Protein AF-A0A1C3XHM2-F1 (afdb_monomer)

Foldseek 3Di:
DPPDDDLEDPVNVVVLVVVLVVLVFPDWDADPNGDIDRDRDDPVVVVVVVVVVVVVVVVPD

Solvent-accessible surface area (backbone atoms only — not comparable to full-atom values): 3842 Å² total; per-residue (Å²): 130,90,84,72,77,72,72,64,51,74,68,53,52,56,51,51,53,53,51,22,63,76,52,50,25,87,53,76,49,74,49,100,86,40,51,79,48,68,54,59,52,61,73,71,59,61,56,50,58,53,49,56,55,54,54,61,59,65,70,74,116

Radius of gyration: 17.54 Å; Cα contacts (8 Å, |Δi|>4): 41; chains: 1; bounding box: 36×31×52 Å

Sequence (61 aa):
MSRTPARVTQADVARAIRAAQQCNAGQVRITKDGDILIDPAPQKQREQDKKDIAERRRIVL

Organism: NCBI:txid108015

Nearest PDB structures (foldseek):
  1myn-assembly1_A  TM=5.732E-01  e=5.786E+00  Drosophila melanogaster
  1hsj-assembly1_B  TM=3.817E-01  e=5.786E+00  Escherichia coli
  2zwk-assembly1_B  TM=3.370E-01  e=4.696E+00  Escherichia coli O157:H7 str. EDL933

pLDDT: mean 82.9, std 14.06, range [48.47, 97.5]

Structure (mmCIF, N/CA/C/O backbone):
data_AF-A0A1C3XHM2-F1
#
_entry.id   AF-A0A1C3XHM2-F1
#
loop_
_atom_site.group_PDB
_atom_site.id
_atom_site.type_symbol
_atom_site.label_atom_id
_atom_site.label_alt_id
_atom_site.label_comp_id
_atom_site.label_asym_id
_atom_site.label_entity_id
_atom_site.label_seq_id
_atom_site.pdbx_PDB_ins_code
_atom_site.Cartn_x
_atom_site.Cartn_y
_atom_site.Cartn_z
_atom_site.occupancy
_atom_site.B_iso_or_equiv
_atom_site.auth_seq_id
_atom_site.auth_comp_id
_atom_site.auth_asym_id
_atom_site.auth_atom_id
_atom_site.pdbx_PDB_model_num
ATOM 1 N N . MET A 1 1 ? 22.527 -4.794 -19.064 1.00 55.44 1 MET A N 1
ATOM 2 C CA . MET A 1 1 ? 21.616 -4.517 -17.930 1.00 55.44 1 MET A CA 1
ATOM 3 C C . MET A 1 1 ? 20.236 -5.044 -18.276 1.00 55.44 1 MET A C 1
ATOM 5 O O . MET A 1 1 ? 19.716 -4.670 -19.321 1.00 55.44 1 MET A O 1
ATOM 9 N N . SER A 1 2 ? 19.666 -5.916 -17.443 1.00 67.06 2 SER A N 1
ATOM 10 C CA . SER A 1 2 ? 18.263 -6.324 -17.583 1.00 67.06 2 SER A CA 1
ATOM 11 C C . SER A 1 2 ? 17.371 -5.103 -17.332 1.00 67.06 2 SER A C 1
ATOM 13 O O . SER A 1 2 ? 17.408 -4.531 -16.248 1.00 67.06 2 SER A O 1
ATOM 15 N N . ARG A 1 3 ? 16.620 -4.660 -18.348 1.00 78.38 3 ARG A N 1
ATOM 16 C CA . ARG A 1 3 ? 15.675 -3.529 -18.270 1.00 78.38 3 ARG A CA 1
ATOM 17 C C . ARG A 1 3 ? 14.278 -4.016 -17.890 1.00 78.38 3 ARG A C 1
ATOM 19 O O . ARG A 1 3 ? 13.305 -3.701 -18.567 1.00 78.38 3 ARG A O 1
ATOM 26 N N . THR A 1 4 ? 14.178 -4.831 -16.845 1.00 86.31 4 THR A N 1
ATOM 27 C CA . THR A 1 4 ? 12.858 -5.262 -16.378 1.00 86.31 4 THR A CA 1
ATOM 28 C C . THR A 1 4 ? 12.226 -4.101 -15.611 1.00 86.31 4 THR A C 1
ATOM 30 O O . THR A 1 4 ? 12.830 -3.650 -14.633 1.00 86.31 4 THR A O 1
ATOM 33 N N . PRO A 1 5 ? 11.069 -3.571 -16.044 1.00 87.94 5 PRO A N 1
ATOM 34 C CA . PRO A 1 5 ? 10.401 -2.507 -15.310 1.00 87.94 5 PRO A CA 1
ATOM 35 C C . PRO A 1 5 ? 10.027 -2.995 -13.909 1.00 87.94 5 PRO A C 1
ATOM 37 O O . PRO A 1 5 ? 9.660 -4.156 -13.712 1.00 87.94 5 PRO A O 1
ATOM 40 N N . ALA A 1 6 ? 10.125 -2.100 -12.927 1.00 90.25 6 ALA A N 1
ATOM 41 C CA . ALA A 1 6 ? 9.654 -2.397 -11.585 1.00 90.25 6 ALA A CA 1
ATOM 42 C C . ALA A 1 6 ? 8.135 -2.615 -11.618 1.00 90.25 6 ALA A C 1
ATOM 44 O O . ALA A 1 6 ? 7.412 -1.821 -12.216 1.00 90.25 6 ALA A O 1
ATOM 45 N N . ARG A 1 7 ? 7.652 -3.673 -10.955 1.00 93.81 7 ARG A N 1
ATOM 46 C CA . ARG A 1 7 ? 6.207 -3.936 -10.819 1.00 93.81 7 ARG A CA 1
ATOM 47 C C . ARG A 1 7 ? 5.492 -2.857 -10.007 1.00 93.81 7 ARG A C 1
ATOM 49 O O . ARG A 1 7 ? 4.312 -2.621 -10.214 1.00 93.81 7 ARG A O 1
ATOM 56 N N . VAL A 1 8 ? 6.222 -2.215 -9.095 1.00 95.62 8 VAL A N 1
ATOM 57 C CA . VAL A 1 8 ? 5.742 -1.127 -8.243 1.00 95.62 8 VAL A CA 1
ATOM 58 C C . VAL A 1 8 ? 6.808 -0.045 -8.199 1.00 95.62 8 VAL A C 1
ATOM 60 O O . VAL A 1 8 ? 7.988 -0.330 -7.983 1.00 95.62 8 VAL A O 1
ATOM 63 N N . THR A 1 9 ? 6.399 1.200 -8.411 1.00 95.50 9 THR A N 1
ATOM 64 C CA . THR A 1 9 ? 7.289 2.363 -8.389 1.00 95.50 9 THR A CA 1
ATOM 65 C C . THR A 1 9 ? 7.232 3.091 -7.047 1.00 95.50 9 THR A C 1
ATOM 67 O O . THR A 1 9 ? 6.301 2.927 -6.258 1.00 95.50 9 THR A O 1
ATOM 70 N N . GLN A 1 10 ? 8.195 3.982 -6.798 1.00 95.06 10 GLN A N 1
ATOM 71 C CA . GLN A 1 10 ? 8.155 4.874 -5.631 1.00 95.06 10 GLN A CA 1
ATOM 72 C C . GLN A 1 10 ? 6.889 5.750 -5.606 1.00 95.06 10 GLN A C 1
ATOM 74 O O . GLN A 1 10 ? 6.358 6.039 -4.535 1.00 95.06 10 GLN A O 1
ATOM 79 N N . ALA A 1 11 ? 6.375 6.142 -6.778 1.00 96.88 11 ALA A N 1
ATOM 80 C CA . ALA A 1 11 ? 5.148 6.927 -6.879 1.00 96.88 11 ALA A CA 1
ATOM 81 C C . ALA A 1 11 ? 3.914 6.120 -6.442 1.00 96.88 11 ALA A C 1
ATOM 83 O O . ALA A 1 11 ? 3.020 6.666 -5.794 1.00 96.88 11 ALA A O 1
ATOM 84 N N . ASP A 1 12 ? 3.884 4.821 -6.746 1.00 96.62 12 ASP A N 1
ATOM 85 C CA . ASP A 1 12 ? 2.820 3.916 -6.302 1.00 96.62 12 ASP A CA 1
ATOM 86 C C . ASP A 1 12 ? 2.836 3.747 -4.784 1.00 96.62 12 ASP A C 1
ATOM 88 O O . ASP A 1 12 ? 1.799 3.891 -4.139 1.00 96.62 12 ASP A O 1
ATOM 92 N N . VAL A 1 13 ?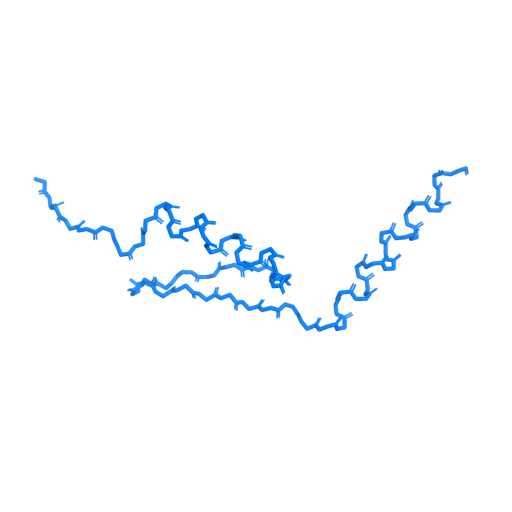 4.024 3.558 -4.200 1.00 95.69 13 VAL A N 1
ATOM 93 C CA . VAL A 1 13 ? 4.201 3.489 -2.740 1.00 95.69 13 VAL A CA 1
ATOM 94 C C . VAL A 1 13 ? 3.717 4.778 -2.071 1.00 95.69 13 VAL A C 1
ATOM 96 O O . VAL A 1 13 ? 2.957 4.730 -1.104 1.00 95.69 13 VAL A O 1
ATOM 99 N N . ALA A 1 14 ? 4.092 5.942 -2.606 1.00 97.50 14 ALA A N 1
ATOM 100 C CA . ALA A 1 14 ? 3.664 7.228 -2.063 1.00 97.50 14 ALA A CA 1
ATOM 101 C C . ALA A 1 14 ? 2.136 7.405 -2.114 1.00 97.50 14 ALA A C 1
ATOM 103 O O . ALA A 1 14 ? 1.539 7.900 -1.154 1.00 97.50 14 ALA A O 1
ATOM 104 N N . ARG A 1 15 ? 1.485 6.980 -3.206 1.00 97.12 15 ARG A N 1
ATOM 105 C CA . ARG A 1 15 ? 0.017 6.981 -3.316 1.00 97.12 15 ARG A CA 1
ATOM 106 C C . ARG A 1 15 ? -0.631 6.026 -2.316 1.00 97.12 15 ARG A C 1
ATOM 108 O O . ARG A 1 15 ? -1.591 6.418 -1.656 1.00 97.12 15 ARG A O 1
ATOM 115 N N . ALA A 1 16 ? -0.089 4.821 -2.165 1.00 96.56 16 ALA A N 1
ATOM 116 C CA . ALA A 1 16 ? -0.607 3.812 -1.249 1.00 96.56 16 ALA A CA 1
ATOM 117 C C . ALA A 1 16 ? -0.570 4.278 0.212 1.00 96.56 16 ALA A C 1
ATOM 119 O O . ALA A 1 16 ? -1.557 4.138 0.929 1.00 96.56 16 ALA A O 1
ATOM 120 N N . ILE A 1 17 ? 0.534 4.900 0.637 1.00 95.44 17 ILE A N 1
ATOM 121 C CA . ILE A 1 17 ? 0.676 5.450 1.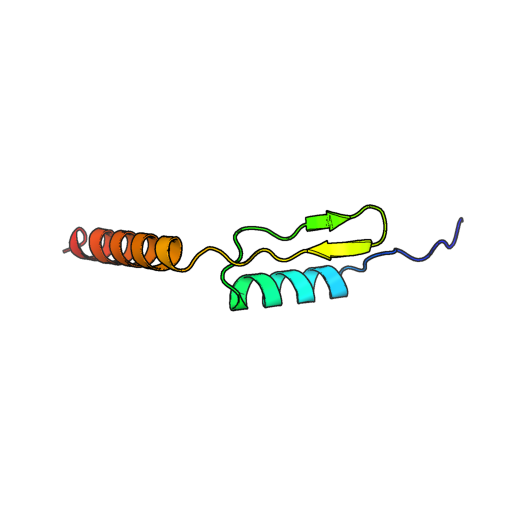992 1.00 95.44 17 ILE A CA 1
ATOM 122 C C . ILE A 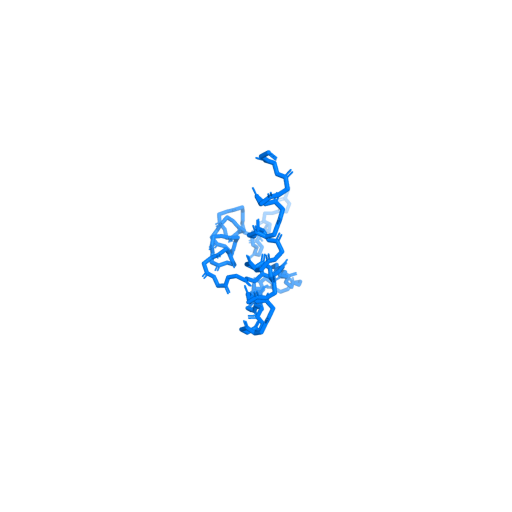1 17 ? -0.372 6.538 2.253 1.00 95.44 17 ILE A C 1
ATOM 124 O O . ILE A 1 17 ? -1.011 6.535 3.304 1.00 95.44 17 ILE A O 1
ATOM 128 N N . ARG A 1 18 ? -0.599 7.445 1.295 1.00 96.38 18 ARG A N 1
ATOM 129 C CA . ARG A 1 18 ? -1.624 8.494 1.436 1.00 96.38 18 ARG A CA 1
ATOM 130 C C . ARG A 1 18 ? -3.026 7.900 1.553 1.00 96.38 18 ARG A C 1
ATOM 132 O O . ARG A 1 18 ? -3.790 8.312 2.421 1.00 96.38 18 ARG A O 1
ATOM 139 N N . ALA A 1 19 ? -3.348 6.914 0.719 1.00 94.88 19 ALA A N 1
ATOM 140 C CA . ALA A 1 19 ? -4.625 6.213 0.795 1.00 94.88 19 ALA A CA 1
ATOM 141 C C . ALA A 1 19 ? -4.789 5.484 2.142 1.00 94.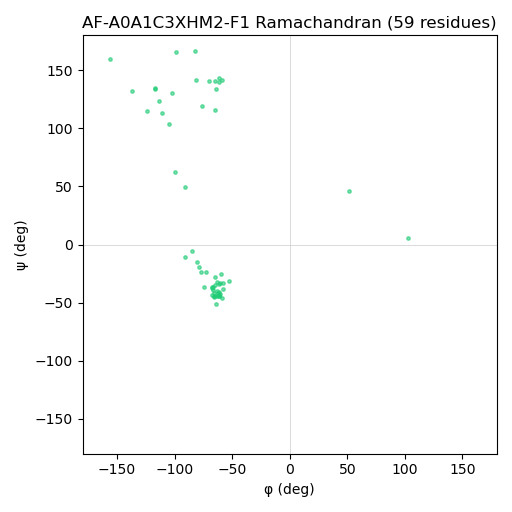88 19 ALA A C 1
ATOM 143 O O . ALA A 1 19 ? -5.835 5.584 2.777 1.00 94.88 19 ALA A O 1
ATOM 144 N N . ALA A 1 20 ? -3.737 4.829 2.640 1.00 94.62 20 ALA A N 1
ATOM 145 C CA . ALA A 1 20 ? -3.743 4.173 3.945 1.00 94.62 20 ALA A CA 1
ATOM 146 C C . ALA A 1 20 ? -3.999 5.157 5.097 1.00 94.62 20 ALA A C 1
ATOM 148 O O . ALA A 1 20 ? -4.817 4.872 5.971 1.00 94.62 20 ALA A O 1
ATOM 149 N N . GLN A 1 21 ? -3.377 6.340 5.064 1.00 92.06 21 GLN A N 1
ATOM 150 C CA . GLN A 1 21 ? -3.627 7.410 6.036 1.00 92.06 21 GLN A CA 1
ATOM 151 C C . GLN A 1 21 ? -5.087 7.881 6.005 1.00 92.06 21 GLN A C 1
ATOM 153 O O . GLN A 1 21 ? -5.714 8.009 7.054 1.00 92.06 21 GLN A O 1
ATOM 158 N N . GLN A 1 22 ? -5.657 8.081 4.813 1.00 91.44 22 GLN A N 1
ATOM 159 C CA . GLN A 1 22 ? -7.060 8.488 4.649 1.00 91.44 22 GLN A CA 1
ATOM 160 C C . GLN A 1 22 ? -8.043 7.412 5.136 1.00 91.44 22 GLN A C 1
ATOM 162 O O . GLN A 1 22 ? -9.085 7.723 5.715 1.00 91.44 22 GLN A O 1
ATOM 167 N N . CYS A 1 23 ? -7.692 6.139 4.960 1.00 88.69 23 CYS A N 1
ATOM 168 C CA . CYS A 1 23 ? -8.492 5.004 5.409 1.00 88.69 23 CYS A CA 1
ATOM 169 C C . CYS A 1 23 ? -8.249 4.622 6.879 1.00 88.69 23 CYS A C 1
ATOM 171 O O . CYS A 1 23 ? -8.973 3.778 7.411 1.00 88.69 23 CYS A O 1
ATOM 173 N N . ASN A 1 24 ? -7.286 5.247 7.566 1.00 87.12 24 ASN A N 1
ATOM 174 C CA . ASN A 1 24 ? -6.808 4.828 8.888 1.00 87.12 24 ASN A CA 1
ATOM 175 C C . ASN A 1 24 ? -6.424 3.337 8.910 1.00 87.12 24 ASN A C 1
ATOM 177 O O . ASN A 1 24 ? -6.863 2.577 9.776 1.00 87.12 24 ASN A O 1
ATOM 181 N N . ALA A 1 25 ? -5.682 2.903 7.896 1.00 91.56 25 ALA A N 1
ATOM 182 C CA . ALA A 1 25 ? -5.099 1.573 7.834 1.00 91.56 25 ALA A CA 1
ATOM 183 C C . ALA A 1 25 ? -3.803 1.531 8.655 1.00 91.56 25 ALA A C 1
ATOM 185 O O . ALA A 1 25 ? -3.020 2.480 8.636 1.00 91.56 25 ALA A O 1
ATOM 186 N N . GLY A 1 26 ? -3.569 0.422 9.360 1.00 86.62 26 GLY A N 1
ATOM 187 C CA . GLY A 1 26 ? -2.356 0.239 10.169 1.00 86.62 26 GLY A CA 1
ATOM 188 C C . GLY A 1 26 ? -1.119 -0.138 9.350 1.00 86.62 26 GLY A C 1
ATOM 189 O O . GLY A 1 26 ? 0.004 0.028 9.816 1.00 86.62 26 GLY A O 1
ATOM 190 N N . GLN A 1 27 ? -1.313 -0.644 8.129 1.00 89.75 27 GLN A N 1
ATOM 191 C CA . GLN A 1 27 ? -0.229 -1.081 7.255 1.00 89.75 27 GLN A CA 1
ATOM 192 C C . GLN A 1 27 ? -0.637 -1.067 5.778 1.00 89.75 27 GLN A C 1
ATOM 194 O O . GLN A 1 27 ? -1.820 -1.130 5.440 1.00 89.75 27 GLN A O 1
ATOM 199 N N . VAL A 1 28 ? 0.374 -1.041 4.909 1.00 94.75 28 VAL A N 1
ATOM 200 C CA . VAL A 1 28 ? 0.267 -1.278 3.464 1.00 94.75 28 VAL A CA 1
ATOM 201 C C . VAL A 1 28 ? 1.083 -2.523 3.140 1.00 94.75 28 VAL A C 1
ATOM 203 O O . VAL A 1 28 ? 2.221 -2.642 3.595 1.00 94.75 28 VAL A O 1
ATOM 206 N N . ARG A 1 29 ? 0.529 -3.443 2.348 1.00 96.31 29 ARG A N 1
ATOM 207 C CA . ARG A 1 29 ? 1.238 -4.646 1.885 1.00 96.31 29 ARG A CA 1
ATOM 208 C C . ARG A 1 29 ? 1.374 -4.617 0.369 1.00 96.31 29 ARG A C 1
ATOM 210 O O . ARG A 1 29 ? 0.406 -4.322 -0.323 1.00 96.31 29 ARG A O 1
ATOM 217 N N . ILE A 1 30 ? 2.567 -4.930 -0.130 1.00 95.75 30 ILE A N 1
ATOM 218 C CA . ILE A 1 30 ? 2.860 -5.031 -1.564 1.00 95.75 30 ILE A CA 1
ATOM 219 C C . ILE A 1 30 ? 3.184 -6.492 -1.875 1.00 95.75 30 ILE A C 1
ATOM 221 O O . ILE A 1 30 ? 4.068 -7.071 -1.241 1.00 95.75 30 ILE A O 1
ATOM 225 N N . THR A 1 31 ? 2.464 -7.105 -2.815 1.00 95.88 31 THR A N 1
ATOM 226 C CA . THR A 1 31 ? 2.683 -8.509 -3.197 1.00 95.88 31 THR A CA 1
ATOM 227 C C . THR A 1 31 ? 3.831 -8.650 -4.195 1.00 95.88 31 THR A C 1
ATOM 229 O O . THR A 1 31 ? 4.270 -7.688 -4.827 1.00 95.88 31 THR A O 1
ATOM 232 N N . LYS A 1 32 ? 4.302 -9.888 -4.395 1.00 92.06 32 LYS A N 1
ATOM 233 C CA . LYS A 1 32 ? 5.319 -10.219 -5.412 1.00 92.06 32 LYS A CA 1
ATOM 234 C C . LYS A 1 32 ? 4.884 -9.872 -6.845 1.00 92.06 32 LYS A C 1
ATOM 236 O O . LYS A 1 32 ? 5.741 -9.674 -7.713 1.00 92.06 32 LYS A O 1
ATOM 241 N N . ASP A 1 33 ? 3.572 -9.832 -7.071 1.00 93.44 33 ASP A N 1
ATOM 242 C CA . ASP A 1 33 ? 2.941 -9.592 -8.367 1.00 93.44 33 ASP A CA 1
ATOM 243 C C . ASP A 1 33 ? 2.662 -8.095 -8.598 1.00 93.44 33 ASP A C 1
ATOM 245 O O . ASP A 1 33 ? 2.457 -7.683 -9.735 1.00 93.44 33 ASP A O 1
ATOM 249 N N . GLY A 1 34 ? 2.802 -7.264 -7.556 1.00 93.81 34 GLY A N 1
ATOM 250 C CA . GLY A 1 34 ? 2.661 -5.808 -7.623 1.00 93.81 34 GLY A CA 1
ATOM 251 C C . GLY A 1 34 ? 1.340 -5.270 -7.076 1.00 93.81 34 GLY A C 1
ATOM 252 O O . GLY A 1 34 ? 1.110 -4.065 -7.144 1.00 93.81 34 GLY A O 1
ATOM 253 N N . ASP A 1 35 ? 0.498 -6.127 -6.496 1.00 97.06 35 ASP A N 1
ATOM 254 C CA . ASP A 1 35 ? -0.748 -5.689 -5.870 1.00 97.06 35 ASP A CA 1
ATOM 255 C C . ASP A 1 35 ? -0.462 -4.909 -4.589 1.00 97.06 35 ASP A C 1
ATOM 257 O O . ASP A 1 35 ? 0.408 -5.276 -3.793 1.00 97.06 35 ASP A O 1
ATOM 261 N N . ILE A 1 36 ? -1.243 -3.854 -4.371 1.00 96.88 36 ILE A N 1
ATOM 262 C 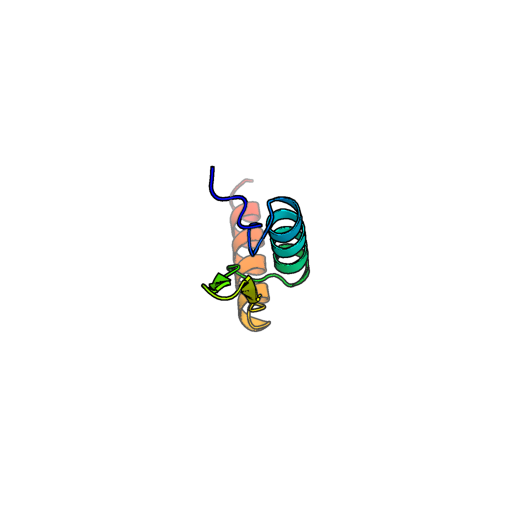CA . ILE A 1 36 ? -1.170 -2.999 -3.190 1.00 96.88 36 ILE A CA 1
ATOM 263 C C . ILE A 1 36 ? -2.430 -3.231 -2.362 1.00 96.88 36 ILE A C 1
ATOM 265 O O . ILE A 1 36 ? -3.530 -2.871 -2.779 1.00 96.88 36 ILE A O 1
ATOM 269 N N . LEU A 1 37 ? -2.264 -3.808 -1.175 1.00 96.69 37 LEU A N 1
ATOM 270 C CA . LEU A 1 37 ? -3.348 -4.048 -0.230 1.00 96.69 37 LEU A CA 1
ATOM 2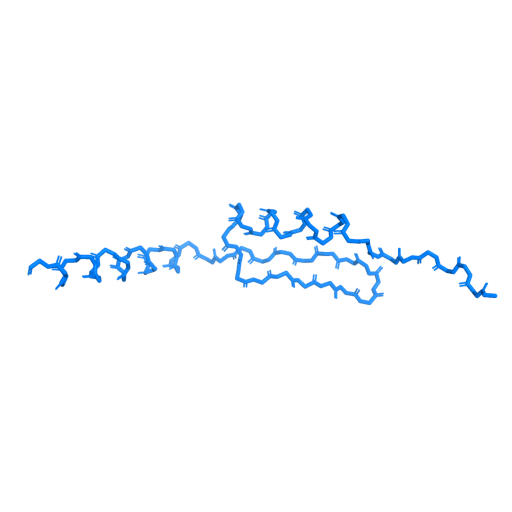71 C C . LEU A 1 37 ? -3.313 -3.000 0.883 1.00 96.69 37 LEU A C 1
ATOM 273 O O . LEU A 1 37 ? -2.274 -2.769 1.509 1.00 96.69 37 LEU A O 1
ATOM 277 N N . ILE A 1 38 ? -4.472 -2.395 1.133 1.00 94.88 38 ILE A N 1
ATOM 278 C CA . ILE A 1 38 ? -4.711 -1.430 2.205 1.00 94.88 38 ILE A CA 1
ATOM 279 C C . ILE A 1 38 ? -5.874 -1.970 3.026 1.00 94.88 38 ILE A C 1
ATOM 281 O O . ILE A 1 38 ? -6.988 -2.056 2.519 1.00 94.88 38 ILE A O 1
ATOM 285 N N . ASP A 1 39 ? -5.608 -2.311 4.285 1.00 91.38 39 ASP A N 1
ATOM 286 C CA . ASP A 1 39 ? -6.602 -2.867 5.2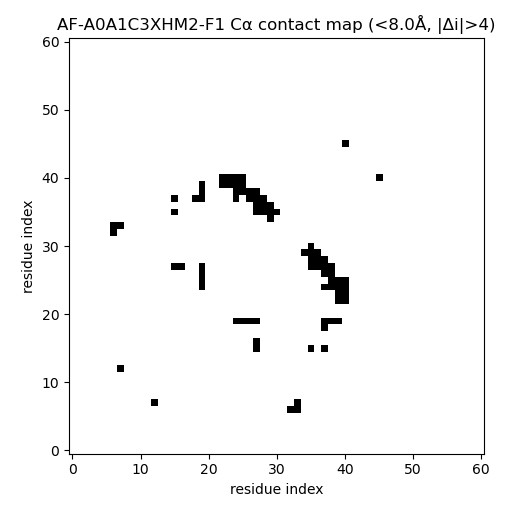04 1.00 91.38 39 ASP A CA 1
ATOM 287 C C . ASP A 1 39 ? -7.019 -1.783 6.217 1.00 91.38 39 ASP A C 1
ATOM 289 O O . ASP A 1 39 ? -6.244 -1.471 7.131 1.00 91.38 39 ASP A O 1
ATOM 293 N N . PRO A 1 40 ? -8.203 -1.155 6.074 1.00 85.88 40 PRO A N 1
ATOM 294 C CA . PRO A 1 40 ? -8.672 -0.146 7.019 1.00 85.88 40 PRO A CA 1
ATOM 295 C C . PRO A 1 40 ? -8.838 -0.738 8.421 1.00 85.88 40 PRO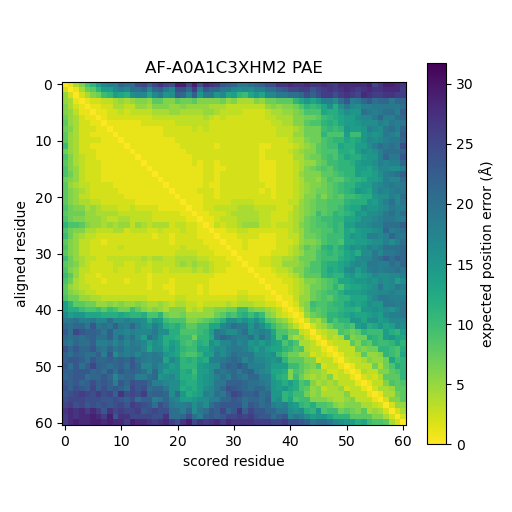 A C 1
ATOM 297 O O . PRO A 1 40 ? -9.355 -1.846 8.574 1.00 85.88 40 PRO A O 1
ATOM 300 N N . ALA A 1 41 ? -8.454 0.009 9.459 1.00 78.25 41 ALA A N 1
ATOM 301 C CA . ALA A 1 41 ? -8.713 -0.431 10.825 1.00 78.25 41 ALA A CA 1
ATOM 302 C C . ALA A 1 41 ? -10.230 -0.481 11.099 1.00 78.25 41 ALA A C 1
ATOM 304 O O . ALA A 1 41 ? -10.961 0.430 10.682 1.00 78.25 41 ALA A O 1
ATOM 305 N N . PRO A 1 42 ? -10.721 -1.496 11.834 1.00 73.94 42 PRO A N 1
ATOM 306 C CA . PRO A 1 42 ? -12.118 -1.551 12.243 1.00 73.94 42 PRO A CA 1
ATOM 307 C C . PRO A 1 42 ? -12.476 -0.317 13.084 1.00 73.94 42 PRO A C 1
ATOM 309 O O . PRO A 1 42 ? -11.687 0.140 13.912 1.00 73.94 42 PRO A O 1
ATOM 312 N N . GLN A 1 43 ? -13.689 0.220 12.898 1.00 64.88 43 GLN A N 1
ATOM 313 C CA . GLN A 1 43 ? -14.132 1.480 13.519 1.00 64.88 43 GLN A CA 1
ATOM 314 C C . GLN A 1 43 ? -13.947 1.524 15.047 1.00 64.88 43 GLN A C 1
ATOM 316 O O . GLN A 1 43 ? -13.638 2.585 15.582 1.00 64.88 43 GLN A O 1
ATOM 321 N N . LYS A 1 44 ? -14.052 0.381 15.741 1.00 63.00 44 LYS A N 1
ATOM 322 C CA . LYS A 1 44 ? -13.855 0.287 17.199 1.00 63.00 44 LYS A CA 1
ATOM 323 C C . LYS A 1 44 ? -12.443 0.682 17.651 1.00 63.00 44 LYS A C 1
ATOM 325 O O . LYS A 1 44 ? -12.298 1.294 18.701 1.00 63.00 44 LYS A O 1
ATOM 330 N N . GLN A 1 45 ? -11.415 0.404 16.846 1.00 60.00 45 GLN A N 1
ATOM 331 C CA . GLN A 1 45 ? -10.031 0.765 17.175 1.00 60.00 45 GLN A CA 1
ATOM 332 C C . GLN A 1 45 ? -9.839 2.293 17.181 1.00 60.00 45 GLN A C 1
ATOM 334 O O . GLN A 1 45 ? -9.178 2.835 18.062 1.00 60.00 45 GLN A O 1
ATOM 339 N N . ARG A 1 46 ? -10.513 3.006 16.260 1.00 59.81 46 ARG A N 1
ATOM 340 C CA . ARG A 1 46 ? -10.452 4.478 16.159 1.00 59.81 46 ARG A CA 1
ATOM 341 C C . ARG A 1 46 ? -10.995 5.190 17.398 1.00 59.81 46 ARG A C 1
ATOM 343 O O . ARG A 1 46 ? -10.561 6.301 17.696 1.00 59.81 46 ARG A O 1
ATOM 350 N N . GLU A 1 47 ? -11.987 4.615 18.074 1.00 61.34 47 GLU A N 1
ATOM 351 C CA . GLU A 1 47 ? -12.557 5.212 19.287 1.00 61.34 47 GLU A CA 1
ATOM 352 C C . GLU A 1 47 ? -11.622 5.066 20.488 1.00 61.34 47 GLU A C 1
ATOM 354 O O . GLU A 1 47 ? -11.527 5.995 21.291 1.00 61.34 47 GLU A O 1
ATOM 359 N N . GLN A 1 48 ? -10.912 3.939 20.583 1.00 65.69 48 GLN A N 1
ATOM 360 C CA . GLN A 1 48 ? -9.916 3.692 21.624 1.00 65.69 48 GLN A CA 1
ATOM 361 C C . GLN A 1 48 ? -8.740 4.674 21.500 1.00 65.69 48 GLN A C 1
ATOM 363 O O . GLN A 1 48 ? -8.470 5.415 22.441 1.00 65.69 48 GLN A O 1
ATOM 368 N N . ASP A 1 49 ? -8.150 4.801 20.305 1.00 65.38 49 ASP A N 1
ATOM 369 C CA . ASP A 1 49 ? -7.014 5.705 20.064 1.00 65.38 49 ASP A CA 1
ATOM 370 C C . ASP A 1 49 ? -7.355 7.170 20.399 1.00 65.38 49 ASP A C 1
ATOM 372 O O . ASP A 1 49 ? -6.549 7.914 20.961 1.00 65.38 49 ASP A O 1
ATOM 376 N N . LYS A 1 50 ? -8.585 7.606 20.088 1.00 67.38 50 LYS A N 1
ATOM 377 C CA . LYS A 1 50 ? -9.056 8.957 20.429 1.00 67.38 50 LYS A CA 1
ATOM 378 C C . LYS A 1 50 ? -9.185 9.174 21.936 1.00 67.38 50 LYS A C 1
ATOM 380 O O . LYS A 1 50 ? -8.874 10.272 22.402 1.00 67.38 50 LYS A O 1
ATOM 385 N N . LYS A 1 51 ? -9.658 8.171 22.684 1.00 67.00 51 LYS A N 1
ATOM 386 C CA . LYS A 1 51 ? -9.770 8.243 24.150 1.00 67.00 51 LYS A CA 1
ATOM 387 C C . LYS A 1 51 ? -8.387 8.334 24.789 1.00 67.00 51 LYS A C 1
ATOM 389 O O . LYS A 1 51 ? -8.167 9.244 25.583 1.00 67.00 51 LYS A O 1
ATOM 394 N N . ASP A 1 52 ? -7.446 7.511 24.340 1.00 68.81 52 ASP A N 1
ATOM 395 C CA . ASP A 1 52 ? -6.078 7.482 24.867 1.00 68.81 52 ASP A CA 1
ATOM 396 C C . ASP A 1 52 ? -5.339 8.812 24.627 1.00 68.81 52 ASP A C 1
ATOM 398 O O . ASP A 1 52 ? -4.645 9.332 25.507 1.00 68.81 52 ASP A O 1
ATOM 402 N N . ILE A 1 53 ? -5.521 9.421 23.448 1.00 73.88 53 ILE A N 1
ATOM 403 C CA . ILE A 1 53 ? -4.961 10.748 23.137 1.00 73.88 53 ILE A CA 1
ATOM 404 C C . ILE A 1 53 ? -5.592 11.839 24.017 1.00 73.88 53 ILE A C 1
ATOM 406 O O . ILE A 1 53 ? -4.888 12.741 24.480 1.00 73.88 53 ILE A O 1
ATOM 410 N N . ALA A 1 54 ? -6.908 11.791 24.240 1.00 69.62 54 ALA A N 1
ATOM 411 C CA . ALA A 1 54 ? -7.611 12.766 25.073 1.00 69.62 54 ALA A CA 1
ATOM 412 C C . ALA A 1 54 ? -7.218 12.658 26.556 1.00 69.62 54 ALA A C 1
ATOM 414 O O . ALA A 1 54 ? -7.064 13.680 27.226 1.00 69.62 54 ALA A O 1
ATOM 415 N N . GLU A 1 55 ? -7.011 11.441 27.055 1.00 71.75 55 GLU A N 1
ATOM 416 C CA . GLU A 1 55 ? -6.601 11.173 28.432 1.00 71.75 55 GLU A CA 1
ATOM 417 C C . GLU A 1 55 ? -5.178 11.672 28.714 1.00 71.75 55 GLU A C 1
ATOM 419 O O . GLU A 1 55 ? -4.960 12.394 29.687 1.00 71.75 55 GLU A O 1
ATOM 424 N N . ARG A 1 56 ? -4.227 11.437 27.800 1.00 72.81 56 ARG A N 1
ATOM 425 C CA . ARG A 1 56 ? -2.854 11.965 27.923 1.00 72.81 56 ARG A CA 1
ATOM 426 C C . ARG A 1 56 ? -2.786 13.493 27.967 1.00 72.81 56 ARG A C 1
ATOM 428 O O . ARG A 1 56 ? -1.924 14.040 28.644 1.00 72.81 56 ARG A O 1
ATOM 435 N N . ARG A 1 57 ? -3.693 14.194 27.275 1.00 69.75 57 ARG A N 1
ATOM 436 C CA . ARG A 1 57 ? -3.761 15.668 27.290 1.00 69.75 57 ARG A CA 1
ATOM 437 C C . ARG A 1 57 ? -4.298 16.239 28.604 1.00 69.75 57 ARG A C 1
ATOM 439 O O . ARG A 1 57 ? -3.988 17.382 28.908 1.00 69.75 57 ARG A O 1
ATOM 446 N N . ARG A 1 58 ? -5.077 15.474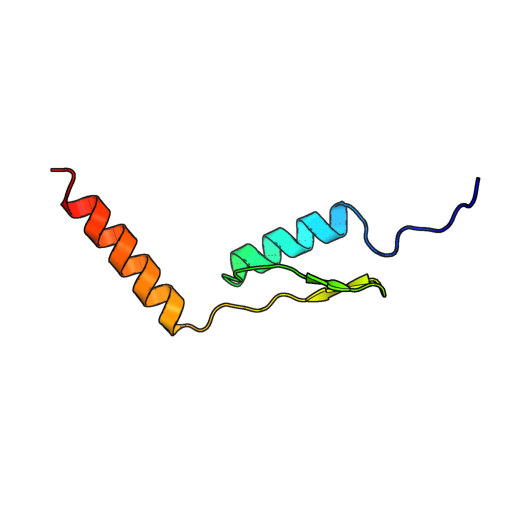 29.378 1.00 67.12 58 ARG A N 1
ATOM 447 C CA . ARG A 1 58 ? -5.591 15.911 30.691 1.00 67.12 58 ARG A CA 1
ATOM 448 C C . ARG A 1 58 ? -4.550 15.851 31.805 1.00 67.12 58 ARG A C 1
ATOM 450 O O . ARG A 1 58 ? -4.711 16.549 32.793 1.00 67.12 58 ARG A O 1
ATOM 457 N N . ILE A 1 59 ? -3.520 15.022 31.654 1.00 68.62 59 ILE A N 1
ATOM 458 C CA . ILE A 1 59 ? -2.477 14.812 32.671 1.00 68.62 59 ILE A CA 1
ATOM 459 C C . ILE A 1 59 ? -1.417 15.933 32.636 1.00 68.62 59 ILE A C 1
ATOM 461 O O . ILE A 1 59 ? -0.656 16.095 33.582 1.00 68.62 59 ILE A O 1
ATOM 465 N N . VAL A 1 60 ? -1.377 16.735 31.566 1.00 60.03 60 VAL A N 1
ATOM 466 C CA . VAL A 1 60 ? -0.456 17.872 31.413 1.00 60.03 60 VAL A CA 1
ATOM 467 C C . VAL A 1 60 ? -1.182 19.181 31.757 1.00 60.03 60 VAL A C 1
ATOM 469 O O . VAL A 1 60 ? -1.381 20.020 30.883 1.00 60.03 60 VAL A O 1
ATOM 472 N N . LEU A 1 61 ? -1.634 19.327 33.005 1.00 48.47 61 LEU A N 1
ATOM 473 C CA . LEU A 1 61 ? -2.088 20.587 33.613 1.00 48.47 61 LEU A CA 1
ATOM 474 C C . LEU A 1 61 ? -1.738 20.598 35.101 1.00 48.47 61 LEU A C 1
ATOM 476 O O . LEU A 1 61 ? -1.947 19.548 35.750 1.00 48.47 61 LEU A O 1
#

Secondary structure (DSSP, 8-state):
---PPPSS-HHHHHHHHHHHHHHTEEEEEE-TT--EEEEEPPHHHHHHHHHHHHHHHHS--

Mean predicted aligned error: 9.49 Å